Protein AF-A0A7S0YNV6-F1 (afdb_monomer_lite)

Sequence (106 aa):
GGTVEVYDARQGYALRGVCKGHAGAVCGADWSANGGWLQTWCEAGELRYFCATALRPGPTPTSPQEFKHHSKPYTLGKEEWATVSCPLAWGALGAWREGEEGEGAA

InterPro domains:
  IPR015943 WD40/YVTN repeat-like-containing domain superfamily [G3DSA:2.130.10.10] (3-102)
  IPR036322 WD40-repeat-containing domain superfamily [SSF50978] (2-73)

Structure (mmCIF, N/CA/C/O backbone):
data_AF-A0A7S0YNV6-F1
#
_entry.id   AF-A0A7S0YNV6-F1
#
loop_
_atom_site.group_PDB
_atom_site.id
_atom_site.type_symbol
_atom_site.label_atom_id
_atom_site.label_alt_id
_atom_site.label_comp_id
_atom_site.label_asym_id
_atom_site.label_entity_id
_atom_site.label_seq_id
_atom_site.pdbx_PDB_ins_code
_atom_site.Cartn_x
_atom_site.Cartn_y
_atom_site.Cartn_z
_atom_site.occupancy
_atom_site.B_iso_or_equiv
_atom_site.auth_seq_id
_atom_site.auth_comp_id
_atom_site.auth_asym_id
_atom_site.a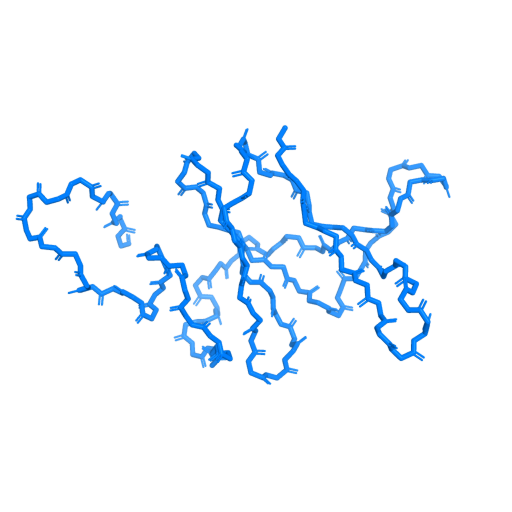uth_atom_id
_atom_site.pdbx_PDB_model_num
ATOM 1 N N . GLY A 1 1 ? -8.025 11.266 -8.460 1.00 81.50 1 GLY A N 1
ATOM 2 C CA . GLY A 1 1 ? -6.935 10.322 -8.196 1.00 81.50 1 GLY A CA 1
ATOM 3 C C . GLY A 1 1 ? -7.455 9.132 -7.428 1.00 81.50 1 GLY A C 1
ATOM 4 O O . GLY A 1 1 ? -8.388 9.311 -6.650 1.00 81.50 1 GLY A O 1
ATOM 5 N N . GLY A 1 2 ? -6.911 7.941 -7.670 1.00 93.06 2 GLY A N 1
ATOM 6 C CA . GLY A 1 2 ? -7.321 6.714 -6.987 1.00 93.06 2 GLY A CA 1
ATOM 7 C C . GLY A 1 2 ? -6.939 6.693 -5.504 1.00 93.06 2 GLY A C 1
ATOM 8 O O . GLY A 1 2 ? -6.062 7.433 -5.048 1.00 93.06 2 GLY A O 1
ATOM 9 N N . THR A 1 3 ? -7.610 5.834 -4.742 1.00 95.75 3 THR A N 1
ATOM 10 C CA . THR A 1 3 ? -7.396 5.661 -3.300 1.00 95.75 3 THR A CA 1
ATOM 11 C C . THR A 1 3 ? -7.303 4.186 -2.946 1.00 95.75 3 THR A C 1
ATOM 13 O O . THR A 1 3 ? -7.924 3.357 -3.605 1.00 95.75 3 THR A O 1
ATOM 16 N N . VAL A 1 4 ? -6.566 3.864 -1.881 1.00 97.62 4 VAL A N 1
ATOM 17 C CA . VAL A 1 4 ? -6.549 2.516 -1.289 1.00 97.62 4 VAL A CA 1
ATOM 18 C C . VAL A 1 4 ? -7.179 2.574 0.088 1.00 97.62 4 VAL A C 1
ATOM 20 O O . VAL A 1 4 ? -6.780 3.393 0.912 1.00 97.62 4 VAL A O 1
ATOM 23 N N . GLU A 1 5 ? -8.146 1.708 0.349 1.00 97.62 5 GLU A N 1
ATOM 24 C CA . GLU A 1 5 ? -8.796 1.586 1.650 1.00 97.62 5 GLU A CA 1
ATOM 25 C C . GLU A 1 5 ? -8.237 0.368 2.382 1.00 97.62 5 GLU A C 1
ATOM 27 O O . GLU A 1 5 ? -8.112 -0.713 1.806 1.00 97.62 5 GLU A O 1
ATOM 32 N N . VAL A 1 6 ? -7.883 0.540 3.653 1.00 97.44 6 VAL A N 1
ATOM 33 C CA . VAL A 1 6 ? -7.398 -0.554 4.496 1.00 97.44 6 VAL A CA 1
ATOM 34 C C . VAL A 1 6 ? -8.430 -0.838 5.569 1.00 97.44 6 VAL A C 1
ATOM 36 O O . VAL A 1 6 ? -8.823 0.053 6.324 1.00 97.44 6 VAL A O 1
ATOM 39 N N . TYR A 1 7 ? -8.814 -2.103 5.666 1.00 97.19 7 TYR A N 1
ATOM 40 C CA . TYR A 1 7 ? -9.804 -2.600 6.609 1.00 97.19 7 TYR A CA 1
ATOM 41 C C . TYR A 1 7 ? -9.139 -3.484 7.663 1.00 97.19 7 TYR A C 1
ATOM 43 O O . TYR A 1 7 ? -8.234 -4.261 7.355 1.00 97.19 7 TYR A O 1
ATOM 51 N N . ASP A 1 8 ? -9.579 -3.376 8.915 1.00 95.81 8 ASP A N 1
ATOM 52 C CA . ASP A 1 8 ? -9.122 -4.254 9.989 1.00 95.81 8 ASP A CA 1
ATOM 53 C C . ASP A 1 8 ? -9.983 -5.523 10.036 1.00 95.81 8 ASP A C 1
ATOM 55 O O . ASP A 1 8 ? -11.106 -5.529 10.544 1.00 95.81 8 ASP A O 1
ATOM 59 N N . ALA A 1 9 ? -9.431 -6.622 9.520 1.00 95.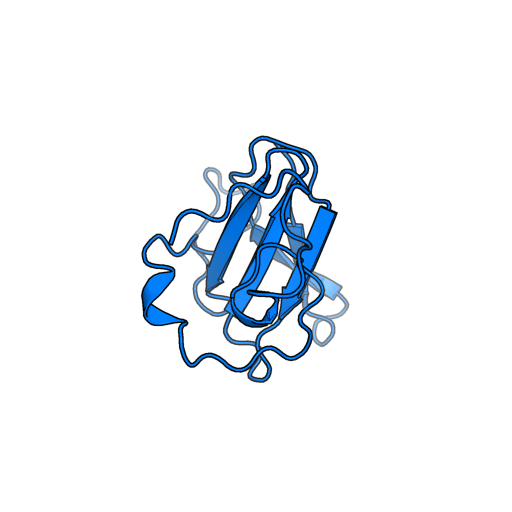25 9 ALA A N 1
ATOM 60 C CA . ALA A 1 9 ? -10.101 -7.920 9.487 1.00 95.25 9 ALA A CA 1
ATOM 61 C C . ALA A 1 9 ? -10.431 -8.477 10.886 1.00 95.25 9 ALA A C 1
ATOM 63 O O . ALA A 1 9 ? -11.367 -9.260 11.028 1.00 95.25 9 ALA A O 1
ATOM 64 N N . ARG A 1 10 ? -9.700 -8.072 11.935 1.00 96.56 10 ARG A N 1
ATOM 65 C CA . ARG A 1 10 ? -9.959 -8.508 13.320 1.00 96.56 10 ARG A CA 1
ATOM 66 C C . ARG A 1 10 ? -11.094 -7.721 13.965 1.00 96.56 10 ARG A C 1
ATOM 68 O O . ARG A 1 10 ? -11.682 -8.190 14.933 1.00 96.56 10 ARG A O 1
ATOM 75 N N . GLN A 1 11 ? -11.413 -6.551 13.420 1.00 95.50 11 GLN A N 1
ATOM 76 C CA . GLN A 1 11 ? -12.489 -5.676 13.883 1.00 95.50 11 GLN A CA 1
ATOM 77 C C . GLN A 1 11 ? -13.677 -5.700 12.915 1.00 95.50 11 GLN A C 1
ATOM 79 O O . GLN A 1 11 ? -14.250 -4.663 12.595 1.00 95.50 11 GLN A O 1
ATOM 84 N N . GLY A 1 12 ? -14.024 -6.886 12.404 1.00 97.12 12 GLY A N 1
ATOM 85 C CA . GLY A 1 12 ? -15.185 -7.063 11.529 1.00 97.12 12 GLY A CA 1
ATOM 86 C C . GLY A 1 12 ? -15.092 -6.285 10.216 1.00 97.12 12 GLY A C 1
ATOM 87 O O . GLY A 1 12 ? -16.112 -5.820 9.721 1.00 97.12 12 GLY A O 1
ATOM 88 N N . TYR A 1 13 ? -13.880 -6.120 9.676 1.00 96.88 13 TYR A N 1
ATOM 89 C CA . TYR A 1 13 ? -13.613 -5.300 8.492 1.00 96.88 13 TYR A CA 1
ATOM 90 C C . TYR A 1 13 ? -14.030 -3.837 8.680 1.00 96.88 13 TYR A C 1
ATOM 92 O O . TYR A 1 13 ? -14.530 -3.198 7.760 1.00 96.88 13 TYR A O 1
ATOM 100 N N . ALA A 1 14 ? -13.810 -3.281 9.872 1.00 97.12 14 ALA A N 1
ATOM 101 C CA . ALA A 1 14 ? -13.935 -1.846 10.078 1.00 97.12 14 ALA A CA 1
ATOM 102 C C . ALA A 1 14 ? -12.881 -1.092 9.250 1.00 97.12 14 ALA A C 1
ATOM 104 O O . ALA A 1 14 ? -11.719 -1.506 9.175 1.00 97.12 14 ALA A O 1
ATOM 105 N N . LEU A 1 15 ? -13.272 0.032 8.642 1.00 97.00 15 LEU A N 1
ATOM 106 C CA . LEU A 1 15 ? -12.346 0.890 7.905 1.00 97.00 15 LEU A CA 1
ATOM 107 C C . LEU A 1 15 ? -11.297 1.459 8.865 1.00 97.00 15 LEU A C 1
ATOM 109 O O . LEU A 1 15 ? -11.613 2.236 9.765 1.00 97.00 15 LEU A O 1
ATOM 113 N N . ARG A 1 16 ? -10.035 1.089 8.651 1.00 96.12 16 ARG A N 1
ATOM 114 C CA . ARG A 1 16 ? -8.904 1.545 9.462 1.00 96.12 16 ARG A CA 1
ATOM 115 C C . ARG A 1 16 ? -8.358 2.878 8.963 1.00 96.12 16 ARG A C 1
ATOM 117 O O . ARG A 1 16 ? -7.969 3.723 9.762 1.00 96.12 16 ARG A O 1
ATOM 124 N N . GLY A 1 17 ? -8.332 3.065 7.648 1.00 97.12 17 GLY A N 1
ATOM 125 C CA . GLY A 1 17 ? -7.925 4.319 7.032 1.00 97.12 17 GLY A CA 1
ATOM 126 C C . GLY A 1 17 ? -7.745 4.207 5.528 1.00 97.12 17 GLY A C 1
ATOM 127 O O . GLY A 1 17 ? -7.913 3.137 4.940 1.00 97.12 17 GLY A O 1
ATOM 128 N N . VAL A 1 18 ? -7.382 5.326 4.911 1.00 97.62 18 VAL A N 1
ATOM 129 C CA . VAL A 1 18 ? -7.242 5.442 3.459 1.00 97.62 18 VAL A CA 1
ATOM 130 C C . VAL A 1 18 ? -5.882 6.005 3.055 1.00 97.62 18 VAL A C 1
ATOM 132 O O . VAL A 1 18 ? -5.321 6.875 3.718 1.00 97.62 18 VAL A O 1
ATOM 135 N N . CYS A 1 19 ? -5.347 5.514 1.946 1.00 97.44 19 CYS A N 1
ATOM 136 C CA . CYS A 1 19 ? -4.155 6.034 1.291 1.00 97.44 19 CYS A CA 1
ATOM 137 C C . CYS A 1 19 ? -4.604 6.897 0.110 1.00 97.44 19 CYS A C 1
ATOM 139 O O . CYS A 1 19 ? -5.268 6.406 -0.806 1.00 97.44 19 CYS A O 1
ATOM 141 N N . LYS A 1 20 ? -4.258 8.186 0.138 1.00 95.56 20 LYS A N 1
ATOM 142 C CA . LYS A 1 20 ? -4.632 9.168 -0.888 1.00 95.56 20 LYS A CA 1
ATOM 143 C C . LYS A 1 20 ? -3.403 9.775 -1.554 1.00 95.56 20 LYS A C 1
ATOM 145 O O . LYS A 1 20 ? -2.290 9.692 -1.036 1.00 95.56 20 LYS A O 1
ATOM 150 N N . GLY A 1 21 ? -3.646 10.447 -2.676 1.00 93.75 21 GLY A N 1
ATOM 151 C CA . GLY A 1 21 ? -2.660 11.283 -3.359 1.00 93.75 21 GLY A CA 1
ATOM 152 C C . GLY A 1 21 ? -2.190 10.751 -4.709 1.00 93.75 21 GLY A C 1
ATOM 153 O O . GLY A 1 21 ? -1.390 11.428 -5.336 1.00 93.75 21 GLY A O 1
ATOM 154 N N . HIS A 1 22 ? -2.679 9.593 -5.167 1.00 96.12 22 HIS A N 1
ATOM 155 C CA . HIS A 1 22 ? -2.398 9.100 -6.520 1.00 96.12 22 HIS A CA 1
ATOM 156 C C . HIS A 1 22 ? -3.015 9.990 -7.592 1.00 96.12 22 HIS A C 1
ATOM 158 O O . HIS A 1 22 ? -4.163 10.413 -7.457 1.00 96.12 22 HIS A O 1
ATOM 164 N N . ALA A 1 23 ? -2.270 10.255 -8.662 1.00 95.50 23 ALA A N 1
ATOM 165 C CA . ALA A 1 23 ? -2.738 11.001 -9.822 1.00 95.50 23 ALA A CA 1
ATOM 166 C C . ALA A 1 23 ? -3.663 10.148 -10.707 1.00 95.50 23 ALA A C 1
ATOM 168 O O . ALA A 1 23 ? -4.653 10.665 -11.225 1.00 95.50 23 ALA A O 1
ATOM 169 N N . GLY A 1 24 ? -3.396 8.840 -10.809 1.00 95.12 24 GLY A N 1
ATOM 170 C CA . GLY A 1 24 ? -4.147 7.882 -11.633 1.00 95.12 24 GLY A CA 1
ATOM 171 C C . GLY A 1 24 ? -4.973 6.860 -10.844 1.00 95.12 24 GLY A C 1
ATOM 172 O O . GLY A 1 24 ? -5.086 6.940 -9.616 1.00 95.12 24 GLY A O 1
ATOM 173 N N . ALA A 1 25 ? -5.557 5.892 -11.558 1.00 95.56 25 ALA A N 1
ATOM 174 C CA . ALA A 1 25 ? -6.221 4.736 -10.957 1.00 95.56 25 ALA A CA 1
ATOM 175 C C . ALA A 1 25 ? -5.186 3.808 -10.307 1.00 95.56 25 ALA A C 1
ATOM 177 O O . ALA A 1 25 ? -4.135 3.539 -10.889 1.00 95.56 25 ALA A O 1
ATOM 178 N N . VAL A 1 26 ? -5.460 3.344 -9.085 1.00 96.69 26 VAL A N 1
ATOM 179 C CA . VAL A 1 26 ? -4.548 2.433 -8.382 1.00 96.69 26 VAL A CA 1
ATOM 180 C C . VAL A 1 26 ? -4.580 1.072 -9.067 1.00 96.69 26 VAL A C 1
ATOM 182 O O . VAL A 1 26 ? -5.646 0.492 -9.240 1.00 96.69 26 VAL A O 1
ATOM 185 N N . CYS A 1 27 ? -3.404 0.569 -9.428 1.00 95.38 27 CYS A N 1
ATOM 186 C CA . CYS A 1 27 ? -3.228 -0.714 -10.105 1.00 95.38 27 CYS A CA 1
ATOM 187 C C . CYS A 1 27 ? -2.953 -1.861 -9.128 1.00 95.38 27 CYS A C 1
ATOM 189 O O . CYS A 1 27 ? -3.195 -3.018 -9.456 1.00 95.38 27 CYS A O 1
ATOM 191 N N . GLY A 1 28 ? -2.444 -1.556 -7.933 1.00 95.62 28 GLY A N 1
ATOM 192 C CA . GLY A 1 28 ? -2.188 -2.569 -6.920 1.00 95.62 28 GLY A CA 1
ATOM 193 C C . GLY A 1 28 ? -1.530 -2.033 -5.655 1.00 95.62 28 GLY A C 1
ATOM 194 O O . GLY A 1 28 ? -1.303 -0.826 -5.495 1.00 95.62 28 GLY A O 1
ATOM 195 N N . ALA A 1 29 ? -1.271 -2.961 -4.736 1.00 97.12 29 ALA A N 1
ATOM 196 C CA . ALA A 1 29 ? -0.633 -2.710 -3.456 1.00 97.12 29 ALA A CA 1
ATOM 197 C C . ALA A 1 29 ? 0.127 -3.953 -2.966 1.00 97.12 29 ALA A C 1
ATOM 199 O O . ALA A 1 29 ? -0.342 -5.069 -3.167 1.00 97.12 29 ALA A O 1
ATOM 200 N N . ASP A 1 30 ? 1.239 -3.748 -2.258 1.00 97.19 30 ASP A N 1
ATOM 201 C CA . ASP A 1 30 ? 1.966 -4.801 -1.542 1.00 97.19 30 ASP A CA 1
ATOM 202 C C . ASP A 1 30 ? 2.234 -4.371 -0.093 1.00 97.19 30 ASP A C 1
ATOM 204 O O . ASP A 1 30 ? 2.614 -3.227 0.177 1.00 97.19 30 ASP A O 1
ATOM 208 N N . TRP A 1 31 ? 2.065 -5.301 0.843 1.00 97.44 31 TRP A N 1
ATOM 209 C CA . TRP A 1 31 ? 2.408 -5.109 2.252 1.00 97.44 31 TRP A CA 1
ATOM 210 C C . TRP A 1 31 ? 3.869 -5.466 2.513 1.00 97.44 31 TRP A C 1
ATOM 212 O O . TRP A 1 31 ? 4.394 -6.418 1.931 1.00 97.44 31 TRP A O 1
ATOM 222 N N . SER A 1 32 ? 4.517 -4.765 3.443 1.00 97.00 32 SER A N 1
ATOM 223 C CA . SER A 1 32 ? 5.757 -5.276 4.024 1.00 97.00 32 SER A CA 1
ATOM 224 C C . SER A 1 32 ? 5.488 -6.556 4.819 1.00 97.00 32 SER A C 1
ATOM 226 O O . SER A 1 32 ? 4.396 -6.746 5.360 1.00 97.00 32 SER A O 1
ATOM 228 N N . ALA A 1 33 ? 6.480 -7.439 4.919 1.00 97.00 33 ALA A N 1
ATOM 229 C CA . ALA A 1 33 ? 6.361 -8.729 5.603 1.00 97.00 33 ALA A CA 1
ATOM 230 C C . ALA A 1 33 ? 5.949 -8.578 7.079 1.00 97.00 33 ALA A C 1
ATOM 232 O O . ALA A 1 33 ? 5.211 -9.399 7.620 1.00 97.00 33 ALA A O 1
ATOM 233 N N . ASN A 1 34 ? 6.376 -7.487 7.721 1.00 96.38 34 ASN A N 1
ATOM 234 C CA . ASN A 1 34 ? 6.003 -7.140 9.094 1.00 96.38 34 ASN A CA 1
ATOM 235 C C . ASN A 1 34 ? 4.656 -6.387 9.213 1.00 96.38 34 ASN A C 1
ATOM 237 O O . ASN A 1 34 ? 4.216 -6.109 10.328 1.00 96.38 34 ASN A O 1
ATOM 241 N N . GLY A 1 35 ? 4.012 -6.021 8.098 1.00 95.56 35 GLY A N 1
ATOM 242 C CA . GLY A 1 35 ? 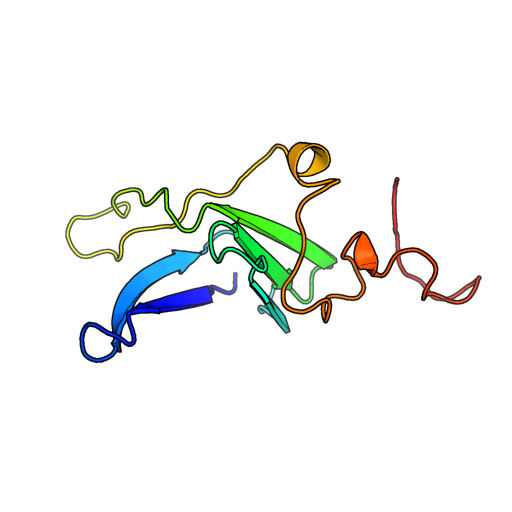2.762 -5.254 8.064 1.00 95.56 35 GLY A CA 1
ATOM 243 C C . GLY A 1 35 ? 2.882 -3.777 8.475 1.00 95.56 35 GLY A C 1
ATOM 244 O O . GLY A 1 35 ? 1.867 -3.113 8.687 1.00 95.56 35 GLY A O 1
ATOM 245 N N . GLY A 1 36 ? 4.099 -3.253 8.629 1.00 96.06 36 GLY A N 1
ATOM 246 C CA . GLY A 1 36 ? 4.376 -1.869 9.021 1.00 96.06 36 GLY A CA 1
ATOM 247 C C . GLY A 1 36 ? 4.279 -0.861 7.874 1.00 96.06 36 GLY A C 1
ATOM 248 O O . GLY A 1 36 ? 4.022 0.323 8.118 1.00 96.06 36 GLY A O 1
ATOM 249 N N . TRP A 1 37 ? 4.429 -1.323 6.633 1.00 97.00 37 TRP A N 1
ATOM 250 C CA . TRP A 1 37 ? 4.430 -0.498 5.432 1.00 97.00 37 TRP A CA 1
ATOM 251 C C . TRP A 1 37 ? 3.518 -1.064 4.352 1.00 97.00 37 TRP A C 1
ATOM 253 O O . TRP A 1 37 ? 3.309 -2.271 4.242 1.00 97.00 37 TRP A O 1
ATOM 263 N N . LEU A 1 38 ? 3.001 -0.155 3.535 1.00 97.25 38 LEU A N 1
ATOM 264 C CA . LEU A 1 38 ? 2.228 -0.457 2.341 1.00 97.25 38 LEU A CA 1
ATOM 265 C C . LEU A 1 38 ? 2.836 0.317 1.172 1.00 97.25 38 LEU A C 1
ATOM 267 O O . LEU A 1 38 ? 2.958 1.542 1.257 1.00 97.25 38 LEU A O 1
ATOM 271 N N . GLN A 1 39 ? 3.199 -0.371 0.092 1.00 96.69 39 GLN A N 1
ATOM 272 C CA . GLN A 1 39 ? 3.495 0.265 -1.191 1.00 96.69 39 GLN A CA 1
ATOM 273 C C . GLN A 1 39 ? 2.291 0.133 -2.117 1.00 96.69 39 GLN A C 1
ATOM 275 O O . GLN A 1 39 ? 1.592 -0.875 -2.100 1.00 96.69 39 GLN A O 1
ATOM 280 N N . THR A 1 40 ? 2.029 1.164 -2.913 1.00 96.94 40 THR A N 1
ATOM 281 C CA . THR A 1 40 ? 0.884 1.230 -3.832 1.00 96.94 40 THR A CA 1
ATOM 282 C C . THR A 1 40 ? 1.302 1.956 -5.100 1.00 96.94 40 THR A C 1
ATOM 284 O O . THR A 1 40 ? 2.086 2.905 -5.019 1.00 96.94 40 THR A O 1
ATOM 287 N N . TRP A 1 41 ? 0.773 1.555 -6.252 1.00 95.81 41 TRP A N 1
ATOM 288 C CA . TRP A 1 41 ? 1.102 2.189 -7.530 1.00 95.81 41 TRP A CA 1
ATOM 289 C C . TRP A 1 41 ? -0.129 2.450 -8.386 1.00 95.81 41 TRP A C 1
ATOM 291 O O . TRP A 1 41 ? -1.183 1.844 -8.180 1.00 95.81 41 TRP A O 1
ATOM 301 N N . CYS A 1 42 ? -0.004 3.376 -9.333 1.00 95.31 42 CYS A N 1
ATOM 302 C CA . CYS A 1 42 ? -1.093 3.769 -10.222 1.00 95.31 42 CYS A CA 1
ATOM 303 C C . CYS A 1 42 ? -0.672 3.810 -11.695 1.00 95.31 42 CYS A C 1
ATOM 305 O O . CYS A 1 42 ? 0.515 3.772 -12.014 1.00 95.31 42 CYS A O 1
ATOM 307 N N . GLU A 1 43 ? -1.657 3.939 -12.585 1.00 93.56 43 GLU A N 1
ATOM 308 C CA . GLU A 1 43 ? -1.465 3.989 -14.046 1.00 93.56 43 GLU A CA 1
ATOM 309 C C . GLU A 1 43 ? -0.594 5.167 -14.508 1.00 93.56 43 GLU A C 1
ATOM 311 O O . GLU A 1 43 ? -0.024 5.126 -15.591 1.00 93.56 43 GLU A O 1
ATOM 316 N N . ALA A 1 44 ? -0.453 6.209 -13.681 1.00 92.62 44 ALA A N 1
ATOM 317 C CA . ALA A 1 44 ? 0.409 7.357 -13.963 1.00 92.62 44 ALA A CA 1
ATOM 318 C C . ALA A 1 44 ? 1.901 7.096 -13.655 1.00 92.62 44 ALA A C 1
ATOM 320 O O . ALA A 1 44 ? 2.686 8.039 -13.627 1.00 92.62 44 ALA A O 1
ATOM 321 N N . GLY A 1 45 ? 2.289 5.848 -13.360 1.00 88.56 45 GLY A N 1
ATOM 322 C CA . GLY A 1 45 ? 3.675 5.473 -13.053 1.00 88.56 45 GLY A CA 1
ATOM 323 C C . GLY A 1 45 ? 4.144 5.873 -11.650 1.00 88.56 45 GLY A C 1
ATOM 324 O O . GLY A 1 45 ? 5.328 5.791 -11.340 1.00 88.56 45 GLY A O 1
ATOM 325 N N . GLU A 1 46 ? 3.238 6.310 -10.772 1.00 91.38 46 GLU A N 1
ATOM 326 C CA . GLU A 1 46 ? 3.609 6.731 -9.421 1.00 91.38 46 GLU A CA 1
ATOM 327 C C . GLU A 1 46 ? 3.633 5.543 -8.455 1.00 91.38 46 GLU A C 1
ATOM 329 O O . GLU A 1 46 ? 2.626 4.851 -8.304 1.00 91.38 46 GLU A O 1
ATOM 334 N N . LEU A 1 47 ? 4.739 5.375 -7.725 1.00 93.50 47 LEU A N 1
ATOM 335 C CA . LEU A 1 47 ? 4.873 4.459 -6.591 1.00 93.50 47 LEU A CA 1
ATOM 336 C C . LEU A 1 47 ? 4.874 5.255 -5.279 1.00 93.50 47 LEU A C 1
ATOM 338 O O . LEU A 1 47 ? 5.702 6.144 -5.075 1.00 93.50 47 LEU A O 1
ATOM 342 N N . ARG A 1 48 ? 3.946 4.940 -4.371 1.00 95.81 48 ARG A N 1
ATOM 343 C CA . ARG A 1 48 ? 3.810 5.595 -3.061 1.00 95.81 48 ARG A CA 1
ATOM 344 C C . ARG A 1 48 ? 3.908 4.605 -1.920 1.00 95.81 48 ARG A C 1
ATOM 346 O O . ARG A 1 48 ? 3.355 3.511 -1.993 1.00 95.81 48 ARG A O 1
ATOM 353 N N . TYR A 1 49 ? 4.511 5.064 -0.829 1.00 96.88 49 TYR A N 1
ATOM 354 C CA . TYR A 1 49 ? 4.696 4.302 0.400 1.00 96.88 49 TYR A CA 1
ATOM 355 C C . TYR A 1 49 ? 3.910 4.934 1.546 1.00 96.88 49 TYR A C 1
ATOM 357 O O . TYR A 1 49 ? 3.889 6.158 1.698 1.00 96.88 49 TYR A O 1
ATOM 365 N N . PHE A 1 50 ? 3.289 4.105 2.376 1.00 97.50 50 PHE A N 1
ATOM 366 C CA . PHE A 1 50 ? 2.470 4.529 3.504 1.00 97.50 50 PHE A CA 1
ATOM 367 C C . PHE A 1 50 ? 2.866 3.768 4.764 1.00 97.50 50 PHE A C 1
ATOM 369 O O . PHE A 1 50 ? 3.045 2.551 4.739 1.00 97.50 50 PHE A O 1
ATOM 376 N N . CYS A 1 51 ? 2.991 4.491 5.876 1.00 96.12 51 CYS A N 1
ATOM 377 C CA . CYS A 1 51 ? 3.236 3.879 7.177 1.00 96.12 51 CYS A CA 1
ATOM 378 C C . CYS A 1 51 ? 1.912 3.374 7.757 1.00 96.12 51 CYS A C 1
ATOM 380 O O . CYS A 1 51 ? 1.050 4.172 8.130 1.00 96.12 51 CYS A O 1
ATOM 382 N N . ALA A 1 52 ? 1.758 2.057 7.868 1.00 93.94 52 ALA A N 1
ATOM 383 C CA . ALA A 1 52 ? 0.511 1.412 8.271 1.00 93.94 52 ALA A CA 1
ATOM 384 C C . ALA A 1 52 ? 0.201 1.518 9.773 1.00 93.94 52 ALA A C 1
ATOM 386 O O . ALA A 1 52 ? -0.843 1.057 10.240 1.00 93.94 52 ALA A O 1
ATOM 387 N N . THR A 1 53 ? 1.098 2.116 10.552 1.00 92.25 53 THR A N 1
ATOM 388 C CA . THR A 1 53 ? 0.895 2.421 11.974 1.00 92.25 53 THR A CA 1
ATOM 389 C C . THR A 1 53 ? 0.702 3.915 12.230 1.00 92.25 53 THR A C 1
ATOM 391 O O . THR A 1 53 ? 0.305 4.291 13.330 1.00 92.25 53 THR A O 1
ATOM 394 N N . ALA A 1 54 ? 0.914 4.770 11.223 1.00 92.38 54 ALA A N 1
ATOM 395 C CA . ALA A 1 54 ? 0.804 6.219 1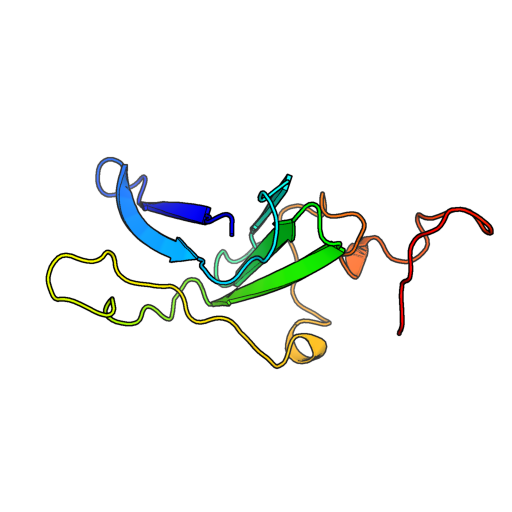1.348 1.00 92.38 54 ALA A CA 1
ATOM 396 C C . ALA A 1 54 ? -0.434 6.751 10.612 1.00 92.38 54 ALA A C 1
ATOM 398 O O . ALA A 1 54 ? -0.367 7.184 9.456 1.00 92.38 54 ALA A O 1
ATOM 399 N N . LEU A 1 55 ? -1.563 6.744 11.320 1.00 94.25 55 LEU A N 1
ATOM 400 C CA . LEU A 1 55 ? -2.804 7.380 10.886 1.00 94.25 55 LEU A CA 1
ATOM 401 C C . LEU A 1 55 ? -2.820 8.862 11.264 1.00 94.25 55 LEU A C 1
ATOM 403 O O . LEU A 1 55 ? -2.263 9.280 12.282 1.00 94.25 55 LEU A O 1
ATOM 407 N N . ARG A 1 56 ? -3.481 9.662 10.433 1.00 94.12 56 ARG A N 1
ATOM 408 C CA . ARG A 1 56 ? -3.799 11.063 10.707 1.00 94.12 56 ARG A CA 1
ATOM 409 C C . ARG A 1 56 ? -5.303 11.284 10.553 1.00 94.12 56 ARG A C 1
ATOM 411 O O . ARG A 1 56 ? -5.928 10.588 9.752 1.00 94.12 56 ARG A O 1
ATOM 418 N N . PRO A 1 57 ? -5.898 12.232 11.296 1.00 94.75 57 PRO A N 1
ATOM 419 C CA . PRO A 1 57 ? -7.292 12.602 11.088 1.00 94.75 57 PRO A CA 1
ATOM 420 C C . PRO A 1 57 ? -7.539 13.023 9.638 1.00 94.75 57 PRO A C 1
ATOM 422 O O . PRO A 1 57 ? -6.668 13.634 9.012 1.00 94.75 57 PRO A O 1
ATOM 425 N N . GLY A 1 58 ? -8.727 12.709 9.122 1.00 91.88 58 GLY A N 1
ATOM 426 C CA . GLY A 1 58 ? -9.173 13.244 7.843 1.00 91.88 58 GLY A CA 1
ATOM 427 C C . GLY A 1 58 ? -9.363 14.769 7.900 1.00 91.88 58 GLY A C 1
ATOM 428 O O . GLY A 1 58 ? -9.404 15.356 8.985 1.00 91.88 58 GLY A O 1
ATOM 429 N N . PRO A 1 59 ? -9.516 15.436 6.743 1.00 90.19 59 PRO A N 1
ATOM 430 C CA . PRO A 1 59 ? -9.668 16.893 6.669 1.00 90.19 59 PRO A CA 1
ATOM 431 C C . PRO A 1 59 ? -10.951 17.411 7.336 1.00 90.19 59 PRO A C 1
ATOM 433 O O . PRO A 1 59 ? -11.051 18.596 7.645 1.00 90.19 59 PRO A O 1
ATOM 436 N N . THR A 1 60 ? -11.935 16.536 7.557 1.00 94.31 60 THR A N 1
ATOM 437 C CA . THR A 1 60 ? -13.173 16.848 8.277 1.00 94.31 60 THR A CA 1
ATOM 438 C C . THR A 1 60 ? -13.491 15.743 9.291 1.00 94.31 60 THR A C 1
ATOM 440 O O . THR A 1 60 ? -13.024 14.616 9.111 1.00 94.31 60 THR A O 1
ATOM 443 N N . PRO A 1 61 ? -14.332 16.006 10.312 1.00 92.69 61 PRO A N 1
ATOM 444 C CA . PRO A 1 61 ? -14.713 15.000 11.311 1.00 92.69 61 PRO A CA 1
ATOM 445 C C . PRO A 1 61 ? -15.419 13.758 10.749 1.00 92.69 61 PRO A C 1
ATOM 447 O O . PRO A 1 61 ? -15.461 12.729 11.412 1.00 92.69 61 PRO A O 1
ATOM 450 N N . THR A 1 62 ? -15.997 13.856 9.549 1.00 93.88 62 THR A N 1
ATOM 451 C CA . THR A 1 62 ? -16.695 12.748 8.876 1.00 93.88 62 THR A CA 1
ATOM 452 C C . THR A 1 62 ? -15.817 12.037 7.852 1.00 93.88 62 THR A C 1
ATOM 454 O O . THR A 1 62 ? -16.179 10.972 7.359 1.00 93.88 62 THR A O 1
ATOM 457 N N . SER A 1 63 ? -14.661 12.612 7.511 1.00 94.00 63 SER A N 1
ATOM 458 C CA . SER A 1 63 ? -13.722 11.988 6.589 1.00 94.00 63 SER A CA 1
ATOM 459 C C . SER A 1 63 ? -12.993 10.825 7.263 1.00 94.00 63 SER A C 1
ATOM 461 O O . SER A 1 63 ? -12.644 10.925 8.443 1.00 94.00 63 SER A O 1
ATOM 463 N N . PRO A 1 64 ? -12.698 9.743 6.522 1.00 95.19 64 PR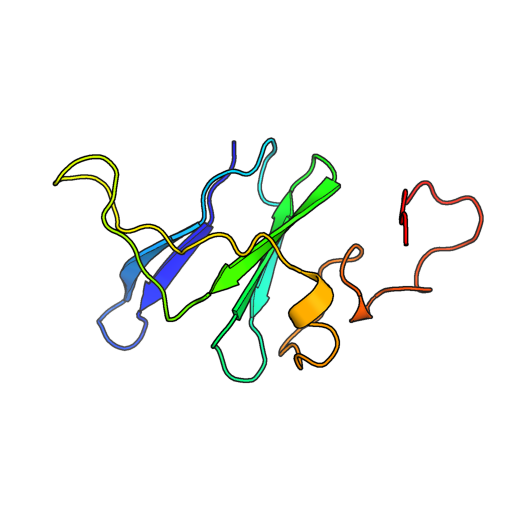O A N 1
ATOM 464 C CA . PRO A 1 64 ? -11.901 8.652 7.058 1.00 95.19 64 PRO A CA 1
ATOM 465 C C . PRO A 1 64 ? -10.501 9.137 7.443 1.00 95.19 64 PRO A C 1
ATOM 467 O O . PRO A 1 64 ? -9.975 10.095 6.870 1.00 95.19 64 PRO A O 1
ATOM 470 N N . GLN A 1 65 ? -9.891 8.444 8.403 1.00 96.44 65 GLN A N 1
ATOM 471 C CA . GLN A 1 65 ? -8.490 8.656 8.755 1.00 96.44 65 GLN A CA 1
ATOM 472 C C . GLN A 1 65 ? -7.591 8.305 7.572 1.00 96.44 65 GLN A C 1
ATOM 474 O O . GLN A 1 65 ? -7.894 7.405 6.789 1.00 96.44 65 GLN A O 1
ATOM 479 N N . GLU A 1 66 ? -6.463 8.993 7.456 1.00 96.81 66 GLU A N 1
ATOM 480 C CA . GLU A 1 66 ? -5.558 8.854 6.323 1.00 96.81 66 GLU A CA 1
ATOM 481 C C . GLU A 1 66 ? -4.208 8.303 6.776 1.00 96.81 66 GLU A C 1
ATOM 483 O O . GLU A 1 66 ? -3.618 8.784 7.748 1.00 96.81 66 GLU A O 1
ATOM 488 N N . PHE A 1 67 ? -3.684 7.312 6.056 1.00 96.94 67 PHE A N 1
ATOM 489 C CA . PHE A 1 67 ? -2.315 6.865 6.277 1.00 96.94 67 PHE A CA 1
ATOM 490 C C . PHE A 1 67 ? -1.334 7.930 5.804 1.00 96.94 67 PHE A C 1
ATOM 492 O O . PHE A 1 67 ? -1.485 8.553 4.748 1.00 96.94 67 PHE A O 1
ATOM 499 N N . LYS A 1 68 ? -0.278 8.141 6.588 1.00 93.38 68 LYS A N 1
ATOM 500 C CA . LYS A 1 68 ? 0.772 9.087 6.228 1.00 93.38 68 LYS A CA 1
ATOM 501 C C . LYS A 1 68 ? 1.577 8.576 5.032 1.00 93.38 68 LYS A C 1
ATOM 503 O O . LYS A 1 68 ? 2.305 7.594 5.158 1.00 93.38 68 LYS A O 1
ATOM 508 N N . HIS A 1 69 ? 1.505 9.308 3.917 1.00 94.62 69 HIS A N 1
ATOM 509 C CA . HIS A 1 69 ? 2.461 9.169 2.819 1.00 94.62 69 HIS A CA 1
ATOM 510 C C . HIS A 1 69 ? 3.888 9.402 3.332 1.00 94.62 69 HIS A C 1
ATOM 512 O O . HIS A 1 69 ? 4.162 10.384 4.036 1.00 94.62 69 HIS A O 1
ATOM 518 N N . HIS A 1 70 ? 4.785 8.491 2.979 1.00 95.81 70 HIS A N 1
ATOM 519 C CA . HIS A 1 70 ? 6.191 8.521 3.340 1.00 95.81 70 HIS A CA 1
ATOM 520 C C . HIS A 1 70 ? 7.019 9.086 2.191 1.00 95.81 70 HIS A C 1
ATOM 522 O O . HIS A 1 70 ? 7.259 8.428 1.187 1.00 95.81 70 HIS A O 1
ATOM 528 N N . SER A 1 71 ? 7.479 10.324 2.352 1.00 93.25 71 SER A N 1
ATOM 529 C CA . SER A 1 71 ? 8.177 11.075 1.303 1.00 93.25 71 SER A CA 1
ATOM 530 C C . SER A 1 71 ? 9.671 10.754 1.178 1.00 93.25 71 SER A C 1
ATOM 532 O O . SER A 1 71 ? 10.374 11.431 0.435 1.00 93.25 71 SER A O 1
ATOM 534 N N . LYS A 1 72 ? 10.189 9.789 1.946 1.00 93.50 72 LYS A N 1
ATOM 535 C CA . LYS A 1 72 ? 11.610 9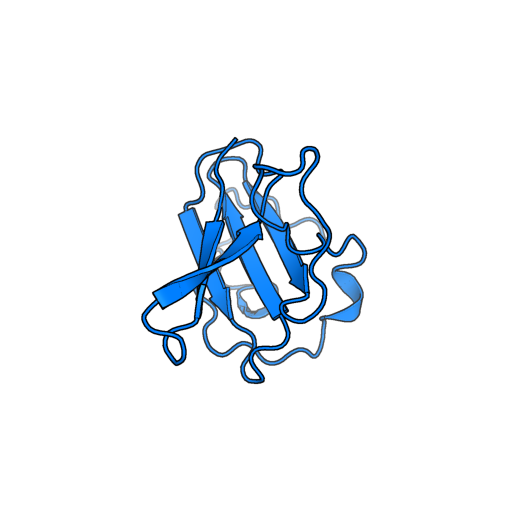.402 1.950 1.00 93.50 72 LYS A CA 1
ATOM 536 C C . LYS A 1 72 ? 11.754 7.920 1.596 1.00 93.50 72 LYS A C 1
ATOM 538 O O . LYS A 1 72 ? 12.213 7.149 2.437 1.00 93.50 72 LYS A O 1
ATOM 543 N N . PRO A 1 73 ? 11.339 7.502 0.386 1.00 87.81 73 PRO A N 1
ATOM 544 C CA . PRO A 1 73 ? 11.267 6.090 0.018 1.00 87.81 73 PRO A CA 1
ATOM 545 C C . PRO A 1 73 ? 12.604 5.375 0.209 1.00 87.81 73 PRO A C 1
ATOM 547 O O . PRO A 1 73 ? 12.593 4.275 0.744 1.00 87.81 73 PRO A O 1
ATOM 550 N N . TYR A 1 74 ? 13.736 6.046 -0.070 1.00 88.19 74 TYR A N 1
ATOM 551 C CA . TYR A 1 74 ? 15.119 5.565 0.122 1.00 88.19 74 TYR A CA 1
ATOM 552 C C . TYR A 1 74 ? 15.403 4.927 1.502 1.00 88.19 74 TYR A C 1
ATOM 554 O O . TYR A 1 74 ? 16.315 4.113 1.626 1.00 88.19 74 TYR A O 1
ATOM 562 N N . THR A 1 75 ? 14.630 5.243 2.549 1.00 93.25 75 THR A N 1
ATOM 563 C CA . THR A 1 75 ? 14.798 4.622 3.876 1.00 93.25 75 THR A CA 1
ATOM 564 C C . THR A 1 75 ? 14.259 3.195 3.967 1.00 93.25 75 THR A C 1
ATOM 566 O O . THR A 1 75 ? 14.542 2.515 4.945 1.00 93.25 75 THR A O 1
ATOM 569 N N . LEU A 1 76 ? 13.476 2.742 2.986 1.00 92.69 76 LEU A N 1
ATOM 570 C CA . LEU A 1 76 ? 12.867 1.411 2.954 1.00 92.69 76 LEU A CA 1
ATOM 571 C C . LEU A 1 76 ? 13.725 0.395 2.182 1.00 92.69 76 LEU A C 1
ATOM 573 O O . LEU A 1 76 ? 13.240 -0.674 1.837 1.00 92.69 76 LEU A O 1
ATOM 577 N N . GLY A 1 77 ? 14.981 0.731 1.836 1.00 86.69 77 GLY A N 1
ATOM 578 C CA . GLY A 1 77 ? 15.825 -0.057 0.908 1.00 86.69 77 GLY A CA 1
ATOM 579 C C . GLY A 1 77 ? 16.128 -1.476 1.363 1.00 86.69 77 GLY A C 1
ATOM 580 O O . GLY A 1 77 ? 16.552 -2.311 0.574 1.00 86.69 77 GLY A O 1
ATOM 581 N N . LYS A 1 78 ? 15.914 -1.729 2.651 1.00 89.62 78 LYS A N 1
ATOM 582 C CA . LYS A 1 78 ? 16.108 -3.016 3.313 1.00 89.62 78 LYS A CA 1
ATOM 583 C C . LYS A 1 78 ? 14.799 -3.582 3.862 1.00 89.62 78 LYS A C 1
ATOM 585 O O . LYS A 1 78 ? 14.840 -4.550 4.609 1.00 89.62 78 LYS A O 1
ATOM 590 N N . GLU A 1 79 ? 13.668 -2.940 3.574 1.00 93.81 79 GLU A N 1
ATOM 591 C CA . GLU A 1 79 ? 12.369 -3.447 3.993 1.00 93.81 79 GLU A CA 1
ATOM 592 C C . GLU A 1 79 ? 12.070 -4.729 3.218 1.00 93.81 79 GLU A C 1
ATOM 594 O O . GLU A 1 79 ? 12.189 -4.774 1.992 1.00 93.81 79 GLU A O 1
ATOM 599 N N . GLU A 1 80 ? 11.675 -5.771 3.939 1.00 94.75 80 GLU A N 1
ATOM 600 C CA . GLU A 1 80 ? 11.230 -7.014 3.328 1.00 94.75 80 GLU A CA 1
ATOM 601 C C . GLU A 1 80 ? 9.749 -6.902 2.979 1.00 94.75 80 GLU A C 1
ATOM 603 O O . GLU A 1 80 ? 8.909 -6.578 3.824 1.00 94.75 80 GLU A O 1
ATOM 608 N N . TRP A 1 81 ? 9.421 -7.184 1.723 1.00 95.25 81 TRP A N 1
ATOM 609 C CA . TRP A 1 81 ? 8.052 -7.145 1.227 1.00 95.25 81 TRP A CA 1
ATOM 610 C C . TRP A 1 81 ? 7.431 -8.540 1.251 1.00 95.25 81 TRP A C 1
ATOM 612 O O . TRP A 1 81 ? 8.070 -9.510 0.850 1.00 95.25 81 TRP A O 1
ATOM 622 N N . ALA A 1 82 ? 6.183 -8.646 1.718 1.00 96.69 82 ALA A N 1
ATOM 623 C CA . ALA A 1 82 ? 5.441 -9.909 1.708 1.00 96.69 82 ALA A CA 1
ATOM 624 C C . ALA A 1 82 ? 5.190 -10.390 0.271 1.00 96.69 82 ALA A C 1
ATOM 626 O O . ALA A 1 82 ? 5.209 -11.586 -0.012 1.00 96.69 82 ALA A O 1
ATOM 627 N N . THR A 1 83 ? 4.969 -9.436 -0.631 1.00 95.38 83 THR A N 1
ATOM 628 C CA . THR A 1 83 ? 4.828 -9.629 -2.071 1.00 95.38 83 THR A CA 1
ATOM 629 C C . THR A 1 83 ? 5.548 -8.500 -2.799 1.00 95.38 83 THR A C 1
ATOM 631 O O . THR A 1 83 ? 5.637 -7.384 -2.294 1.00 95.38 83 THR A O 1
ATOM 634 N N . VAL A 1 84 ? 6.071 -8.779 -3.990 1.00 92.25 84 VAL A N 1
ATOM 635 C CA . VAL A 1 84 ? 6.617 -7.757 -4.892 1.00 92.25 84 VAL A CA 1
ATOM 636 C C . VAL A 1 84 ? 5.904 -7.929 -6.223 1.00 92.25 84 VAL A C 1
ATOM 638 O O . VAL A 1 84 ? 6.367 -8.657 -7.096 1.00 92.25 84 VAL A O 1
ATOM 641 N N . SER A 1 85 ? 4.716 -7.337 -6.328 1.00 90.88 85 SER A N 1
ATOM 642 C CA . SER A 1 85 ? 3.894 -7.392 -7.543 1.00 90.88 85 SER A CA 1
ATOM 643 C C . SER A 1 85 ? 3.950 -6.092 -8.346 1.00 90.88 85 SER A C 1
ATOM 645 O O . SER A 1 85 ? 3.650 -6.090 -9.539 1.00 90.88 85 SER A O 1
ATOM 647 N N . CYS A 1 86 ? 4.408 -5.000 -7.726 1.00 86.94 86 CYS A N 1
ATOM 648 C CA . CYS A 1 86 ? 4.714 -3.756 -8.418 1.00 86.94 86 CYS A CA 1
ATOM 649 C C . CYS A 1 86 ? 5.984 -3.893 -9.276 1.00 86.94 86 CYS A C 1
ATOM 651 O O . CYS A 1 86 ? 7.071 -4.077 -8.721 1.00 86.94 86 CYS A O 1
ATOM 653 N N . PRO A 1 87 ? 5.909 -3.697 -10.600 1.00 83.50 87 PRO A N 1
ATOM 654 C CA . PRO A 1 87 ? 7.088 -3.791 -11.454 1.00 83.50 87 PRO A CA 1
ATOM 655 C C . PRO A 1 87 ? 7.994 -2.542 -11.352 1.00 83.50 87 PRO A C 1
ATOM 657 O O . PRO A 1 87 ? 9.127 -2.549 -11.824 1.00 83.50 87 PRO A O 1
ATOM 660 N N . LEU A 1 88 ? 7.521 -1.479 -10.686 1.00 81.88 88 LEU A N 1
ATOM 661 C CA . LEU A 1 88 ? 8.296 -0.274 -10.357 1.00 81.88 88 LEU A CA 1
ATOM 662 C C . LEU A 1 88 ? 9.009 -0.373 -8.994 1.00 81.88 88 LEU A C 1
ATOM 664 O O . LEU A 1 88 ? 9.751 0.535 -8.619 1.00 81.88 88 LEU A O 1
ATOM 668 N N . ALA A 1 89 ? 8.751 -1.423 -8.207 1.00 86.06 89 ALA A N 1
ATOM 669 C CA . ALA A 1 89 ? 9.359 -1.574 -6.889 1.00 86.06 89 ALA A CA 1
ATOM 670 C C . ALA A 1 89 ? 10.831 -1.977 -6.992 1.00 86.06 89 ALA A C 1
ATOM 672 O O . ALA A 1 89 ? 11.255 -2.646 -7.931 1.00 86.06 89 ALA A O 1
ATOM 673 N N . TRP A 1 90 ? 11.615 -1.645 -5.966 1.00 81.69 90 TRP A N 1
ATOM 674 C CA . TRP A 1 90 ? 13.040 -1.975 -5.952 1.00 81.69 90 TRP A CA 1
ATOM 675 C C . TRP A 1 90 ? 13.336 -3.467 -6.051 1.00 81.69 90 TRP A C 1
ATOM 677 O O . TRP A 1 90 ? 14.296 -3.855 -6.706 1.00 81.69 90 TRP A O 1
ATOM 687 N N . GLY A 1 91 ? 12.489 -4.305 -5.448 1.00 80.38 91 GLY A N 1
ATOM 688 C CA . GLY A 1 91 ? 12.604 -5.759 -5.560 1.00 80.38 91 GLY A CA 1
ATOM 689 C C . GLY A 1 91 ? 12.372 -6.299 -6.978 1.00 80.38 91 GLY A C 1
ATOM 690 O O . GLY A 1 91 ? 12.669 -7.462 -7.221 1.00 80.38 91 GLY A O 1
ATOM 691 N N . ALA A 1 92 ? 11.862 -5.475 -7.900 1.00 82.38 92 ALA A N 1
ATOM 692 C CA . ALA A 1 92 ? 11.644 -5.802 -9.308 1.00 82.38 92 ALA A CA 1
ATOM 693 C C . ALA A 1 92 ? 12.669 -5.133 -10.250 1.00 82.38 92 ALA A C 1
ATOM 695 O O . ALA A 1 92 ? 12.579 -5.287 -11.471 1.00 82.38 92 ALA A O 1
ATOM 696 N N . LEU A 1 93 ? 13.657 -4.396 -9.719 1.00 78.06 93 LEU A N 1
ATOM 697 C CA . LEU A 1 93 ? 14.702 -3.779 -10.541 1.00 78.06 93 LEU A CA 1
ATOM 698 C C . LEU A 1 93 ? 15.481 -4.847 -11.320 1.00 78.06 93 LEU A C 1
ATOM 700 O O . LEU A 1 93 ? 15.897 -5.863 -10.769 1.00 78.06 93 LEU A O 1
ATOM 704 N N . GLY A 1 94 ? 15.686 -4.593 -12.614 1.00 76.62 94 GLY A N 1
ATOM 705 C CA . GLY A 1 94 ? 16.336 -5.532 -13.534 1.00 76.62 94 GLY A CA 1
ATOM 706 C C . GLY A 1 94 ? 15.403 -6.570 -14.167 1.00 76.62 94 GLY A C 1
ATOM 707 O O . GLY A 1 94 ? 15.873 -7.371 -14.970 1.00 76.62 94 GLY A O 1
ATOM 708 N N . ALA A 1 95 ? 14.100 -6.558 -13.856 1.00 78.25 95 ALA A N 1
ATOM 709 C CA . ALA A 1 95 ? 13.118 -7.414 -14.530 1.00 78.25 95 ALA A CA 1
ATOM 710 C C . ALA A 1 95 ? 12.761 -6.936 -15.953 1.00 78.25 95 ALA A C 1
ATOM 712 O O . ALA A 1 95 ? 12.275 -7.726 -16.761 1.00 78.25 95 ALA A O 1
ATOM 713 N N . TRP A 1 96 ? 13.001 -5.658 -16.256 1.00 73.75 96 TRP A N 1
ATOM 714 C CA . TRP A 1 96 ? 12.680 -5.028 -17.539 1.00 73.75 96 TRP A CA 1
ATOM 715 C C . TRP A 1 96 ? 13.731 -5.342 -18.604 1.00 73.75 96 TRP A C 1
ATOM 717 O O . TRP A 1 96 ? 14.933 -5.305 -18.325 1.00 73.75 96 TRP A O 1
ATOM 727 N N . ARG A 1 97 ? 13.294 -5.632 -19.836 1.00 73.75 97 ARG A N 1
ATOM 728 C CA . ARG A 1 97 ? 14.220 -5.821 -20.963 1.00 73.75 97 ARG A CA 1
ATOM 729 C C . ARG A 1 97 ? 14.699 -4.461 -21.463 1.00 73.75 97 ARG A C 1
ATOM 731 O O . ARG A 1 97 ? 13.964 -3.478 -21.448 1.00 73.75 97 ARG A O 1
ATOM 738 N N . GLU A 1 98 ? 15.937 -4.410 -21.940 1.00 67.50 98 GLU A N 1
ATOM 739 C CA . GLU A 1 98 ? 16.488 -3.205 -22.561 1.00 67.50 98 GLU A CA 1
ATOM 740 C C . GLU A 1 98 ? 15.606 -2.777 -23.749 1.00 67.50 98 GLU A C 1
ATOM 742 O O . GLU A 1 98 ? 15.350 -3.571 -24.657 1.00 67.50 98 GLU A O 1
ATOM 747 N N . GLY A 1 99 ? 15.099 -1.540 -23.719 1.00 66.88 99 GLY A N 1
ATOM 748 C CA . GLY A 1 99 ? 14.189 -1.001 -24.737 1.00 66.88 99 GLY A CA 1
ATOM 749 C C . GLY A 1 99 ? 12.692 -1.147 -24.436 1.00 66.88 99 GLY A C 1
ATOM 750 O O . GLY A 1 99 ? 11.883 -0.639 -25.210 1.00 66.88 99 GLY A O 1
ATOM 751 N N . GLU A 1 100 ? 12.302 -1.781 -23.328 1.00 65.25 100 GLU A N 1
ATOM 752 C CA . GLU A 1 100 ? 10.959 -1.602 -22.767 1.00 65.25 100 GLU A CA 1
ATOM 753 C C . GLU A 1 100 ? 10.936 -0.263 -22.013 1.00 65.25 100 GLU A C 1
ATOM 755 O O . GLU A 1 100 ? 11.761 -0.037 -21.127 1.00 65.25 100 GLU A O 1
ATOM 760 N N . GLU A 1 101 ? 10.038 0.656 -22.388 1.00 57.81 101 GLU A N 1
ATOM 761 C CA . GLU A 1 101 ? 9.835 1.916 -21.661 1.00 57.81 101 GLU A CA 1
ATOM 762 C C . GLU A 1 101 ? 9.329 1.621 -20.241 1.00 57.81 101 GLU A C 1
ATOM 764 O O . GLU A 1 101 ? 8.135 1.513 -19.973 1.00 57.81 101 GLU A O 1
ATOM 769 N N . GLY A 1 102 ? 10.273 1.487 -19.319 1.00 54.84 102 GLY A N 1
ATOM 770 C CA . GLY A 1 102 ? 10.088 1.696 -17.897 1.00 54.84 102 GLY A CA 1
ATOM 771 C C . GLY A 1 102 ? 11.120 2.727 -17.478 1.00 54.84 102 GLY A C 1
ATOM 772 O O . GLY A 1 102 ? 12.285 2.382 -17.293 1.00 54.84 102 GLY A O 1
ATOM 773 N N . GLU A 1 103 ? 10.722 3.997 -17.374 1.00 46.09 103 GLU A N 1
ATOM 774 C CA . GLU A 1 103 ? 11.555 5.059 -16.797 1.00 46.09 103 GLU A CA 1
ATOM 775 C C . GLU A 1 103 ? 11.818 4.757 -15.311 1.00 46.09 103 GLU A C 1
ATOM 777 O O . GLU A 1 103 ? 11.179 5.280 -14.401 1.00 46.09 103 GLU A O 1
ATOM 782 N N . GLY A 1 104 ? 12.772 3.866 -15.058 1.00 45.12 104 GLY A N 1
ATOM 783 C CA . GLY A 1 104 ? 13.416 3.675 -13.772 1.00 45.12 104 GLY A CA 1
ATOM 784 C C . GLY A 1 104 ? 14.576 4.652 -13.660 1.00 45.12 104 GLY A C 1
ATOM 785 O O . GLY A 1 104 ? 15.709 4.307 -13.989 1.00 45.12 104 GLY A O 1
ATOM 786 N N . ALA A 1 105 ? 14.306 5.876 -13.210 1.00 37.53 105 ALA A N 1
ATOM 787 C CA . ALA A 1 105 ? 15.368 6.738 -12.709 1.00 37.53 105 ALA A CA 1
ATOM 788 C C . ALA A 1 105 ? 15.796 6.225 -11.325 1.00 37.53 105 ALA A C 1
ATOM 790 O O . ALA A 1 105 ? 14.986 6.163 -10.396 1.00 37.53 105 ALA A O 1
ATOM 791 N N . ALA A 1 106 ? 17.060 5.804 -11.249 1.00 35.56 106 ALA A N 1
ATOM 792 C CA . ALA A 1 106 ? 17.790 5.523 -10.016 1.00 35.56 106 ALA A CA 1
ATOM 793 C C . ALA A 1 106 ? 17.875 6.753 -9.096 1.00 35.56 106 ALA A C 1
ATOM 795 O O . ALA A 1 106 ? 17.886 7.891 -9.620 1.00 35.56 106 ALA A O 1
#

Foldseek 3Di:
DAKDWDFDVVVVRHTQFMEDDDPAHKPDWWAFPVRQKIWTDHPVLDIWMFGRVDWDDDPDPPHGIYTDIDPCCVVCLPTHIPDDPDCLDPVNPPVDDPPPPDPNDD

Secondary structure (DSSP, 8-state):
---EEEEEGGGTTEEEEEE---SS-EEEEEEBTTSSEEEEEETTS-EEEEEEEEEE--SSTTSPPEEEE-S-GGGGTTPPBS----TTSGGGTT-SPTTS------

pLDDT: mean 89.52, std 12.83, range [35.56, 97.62]

Radius of gyration: 14.62 Å; chains: 1; bounding box: 34×27×39 Å

Organism: NCBI:txid464990